Protein AF-G9YQ37-F1 (afdb_monomer)

Structure (mmCIF, N/CA/C/O backbone):
data_AF-G9YQ37-F1
#
_entry.id   AF-G9YQ37-F1
#
loop_
_atom_site.group_PDB
_atom_site.id
_atom_site.type_symbol
_atom_site.label_atom_id
_atom_site.label_alt_id
_atom_site.label_comp_id
_atom_site.label_asym_id
_atom_site.label_entity_id
_atom_site.label_seq_id
_atom_site.pdbx_PDB_ins_code
_atom_site.Cartn_x
_atom_site.Cartn_y
_atom_site.Cartn_z
_atom_site.occupancy
_atom_site.B_iso_or_equiv
_atom_site.auth_seq_id
_atom_site.auth_comp_id
_atom_site.auth_asym_id
_atom_site.auth_atom_id
_atom_site.pdbx_PDB_model_num
ATOM 1 N N . MET A 1 1 ? 55.896 -17.334 -38.482 1.00 50.28 1 MET A N 1
ATOM 2 C CA . MET A 1 1 ? 54.857 -16.998 -37.481 1.00 50.28 1 MET A CA 1
ATOM 3 C C . MET A 1 1 ? 54.194 -15.689 -37.878 1.00 50.28 1 MET A C 1
ATOM 5 O O . MET A 1 1 ? 54.909 -14.699 -37.881 1.00 50.28 1 MET A O 1
ATOM 9 N N . ARG A 1 2 ? 52.896 -15.682 -38.225 1.00 54.00 2 ARG A N 1
ATOM 10 C CA . ARG A 1 2 ? 51.940 -14.572 -37.989 1.00 54.00 2 ARG A CA 1
ATOM 11 C C . ARG A 1 2 ? 50.582 -14.944 -38.600 1.00 54.00 2 ARG A C 1
ATOM 13 O O . ARG A 1 2 ? 50.336 -14.685 -39.770 1.00 54.00 2 ARG A O 1
ATOM 20 N N . TRP A 1 3 ? 49.724 -15.566 -37.798 1.00 41.34 3 TRP A N 1
ATOM 21 C CA . TRP A 1 3 ? 48.293 -15.675 -38.078 1.00 41.34 3 TRP A CA 1
ATOM 22 C C . TRP A 1 3 ? 47.592 -14.835 -37.025 1.00 41.34 3 TRP A C 1
ATOM 24 O O . TRP A 1 3 ? 47.332 -15.317 -35.932 1.00 41.34 3 TRP A O 1
ATOM 34 N N . GLU A 1 4 ? 47.333 -13.566 -37.309 1.00 59.78 4 GLU A N 1
ATOM 35 C CA . GLU A 1 4 ? 46.527 -12.760 -36.400 1.00 59.78 4 GLU A CA 1
ATOM 36 C C . GLU A 1 4 ? 45.702 -11.755 -37.185 1.00 59.78 4 GLU A C 1
ATOM 38 O O . GLU A 1 4 ? 46.167 -11.163 -38.156 1.00 59.78 4 GLU A O 1
ATOM 43 N N . THR A 1 5 ? 44.471 -11.564 -36.715 1.00 59.00 5 THR A N 1
ATOM 44 C CA . THR A 1 5 ? 43.436 -10.649 -37.222 1.00 59.00 5 THR A CA 1
ATOM 45 C C . THR A 1 5 ? 42.566 -11.156 -38.379 1.00 59.00 5 THR A C 1
ATOM 47 O O . THR A 1 5 ? 42.435 -10.531 -39.423 1.00 59.00 5 THR A O 1
ATOM 50 N N . LYS A 1 6 ? 41.828 -12.250 -38.160 1.00 57.50 6 LYS A N 1
ATOM 51 C CA . LYS A 1 6 ? 40.611 -12.487 -38.957 1.00 57.50 6 LYS A CA 1
ATOM 52 C C . LYS A 1 6 ? 39.458 -13.065 -38.143 1.00 57.50 6 LYS A C 1
ATOM 54 O O . LYS A 1 6 ? 38.902 -14.084 -38.511 1.00 57.50 6 LYS A O 1
ATOM 59 N N . ASN A 1 7 ? 39.115 -12.422 -37.021 1.00 57.22 7 ASN A N 1
ATOM 60 C CA . ASN A 1 7 ? 37.801 -12.626 -36.388 1.00 57.22 7 ASN A CA 1
ATOM 61 C C . ASN A 1 7 ? 37.370 -11.520 -35.398 1.00 57.22 7 ASN A C 1
ATOM 63 O O . ASN A 1 7 ? 36.660 -11.792 -34.437 1.00 57.22 7 ASN A O 1
ATOM 67 N N . LYS A 1 8 ? 37.824 -10.268 -35.564 1.00 56.69 8 LYS A N 1
ATOM 68 C CA . LYS A 1 8 ? 37.480 -9.196 -34.607 1.00 56.69 8 LYS A CA 1
ATOM 69 C C . LYS A 1 8 ? 36.062 -8.636 -34.809 1.00 56.69 8 LYS A C 1
ATOM 71 O O . LYS A 1 8 ? 35.403 -8.331 -33.828 1.00 56.69 8 LYS A O 1
ATOM 76 N N . GLY A 1 9 ? 35.559 -8.567 -36.046 1.00 58.03 9 GLY A N 1
ATOM 77 C CA . GLY A 1 9 ? 34.239 -7.982 -36.341 1.00 58.03 9 GLY A CA 1
ATOM 78 C C . GLY A 1 9 ? 33.046 -8.808 -35.841 1.00 58.03 9 GLY A C 1
ATOM 79 O O . GLY A 1 9 ? 32.129 -8.255 -35.252 1.00 58.03 9 GLY A O 1
ATOM 80 N N . GLY A 1 10 ? 33.068 -10.136 -36.004 1.00 64.50 10 GLY A N 1
ATOM 81 C CA . GLY A 1 10 ? 31.968 -11.004 -35.554 1.00 64.50 10 GLY A CA 1
ATOM 82 C C . GLY A 1 10 ? 31.842 -11.102 -34.029 1.00 64.50 10 GLY A C 1
ATOM 83 O O . GLY A 1 10 ? 30.736 -11.210 -33.508 1.00 64.50 10 GLY A O 1
ATOM 84 N N . ALA A 1 11 ? 32.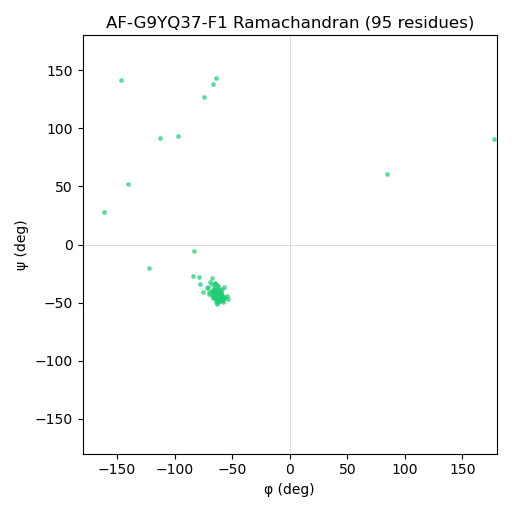966 -11.013 -33.311 1.00 67.00 11 ALA A N 1
ATOM 85 C CA . ALA A 1 11 ? 32.984 -11.008 -31.850 1.00 67.00 11 ALA A CA 1
ATOM 86 C C . ALA A 1 11 ? 32.407 -9.706 -31.269 1.00 67.00 11 ALA A C 1
ATOM 88 O O . ALA A 1 11 ? 31.630 -9.764 -30.323 1.00 67.00 11 ALA A O 1
ATOM 89 N N . VAL A 1 12 ? 32.721 -8.552 -31.871 1.00 67.50 12 VAL A N 1
ATOM 90 C CA . VAL A 1 12 ? 32.184 -7.246 -31.444 1.00 67.50 12 VAL A CA 1
ATOM 91 C C . VAL A 1 12 ? 30.667 -7.181 -31.652 1.00 67.50 12 VAL A C 1
ATOM 93 O O . VAL A 1 12 ? 29.947 -6.846 -30.720 1.00 67.50 12 VAL A O 1
ATOM 96 N N . MET A 1 13 ? 30.159 -7.621 -32.809 1.00 66.62 13 MET A N 1
ATOM 97 C CA . MET A 1 13 ? 28.711 -7.647 -33.081 1.00 66.62 13 MET A CA 1
ATOM 98 C C . MET A 1 13 ? 27.941 -8.587 -32.134 1.00 66.62 13 MET A C 1
ATOM 100 O O . MET A 1 13 ? 26.800 -8.311 -31.761 1.00 66.62 13 MET A O 1
ATOM 104 N N . ALA A 1 14 ? 28.549 -9.711 -31.736 1.00 75.44 14 ALA A N 1
ATOM 105 C CA . ALA A 1 14 ? 27.953 -10.635 -30.771 1.00 75.44 14 ALA A CA 1
ATOM 106 C C . ALA A 1 14 ? 27.930 -10.053 -29.346 1.00 75.44 14 ALA A C 1
ATOM 108 O O . ALA A 1 14 ? 26.964 -10.273 -28.612 1.00 75.44 14 ALA A O 1
ATOM 109 N N . GLU A 1 15 ? 28.966 -9.304 -28.965 1.00 71.19 15 GLU A N 1
ATOM 110 C CA . GLU A 1 15 ? 29.048 -8.599 -27.684 1.00 71.19 15 GLU A CA 1
ATOM 111 C C . GLU A 1 15 ? 27.996 -7.480 -27.604 1.00 71.19 15 GLU A C 1
ATOM 113 O O . GLU A 1 15 ? 27.230 -7.414 -26.643 1.00 71.19 15 GLU A O 1
ATOM 118 N N . GLU A 1 16 ? 27.865 -6.669 -28.658 1.00 80.00 16 GLU A N 1
ATOM 119 C CA . GLU A 1 16 ? 26.866 -5.596 -28.753 1.00 80.00 16 GLU A CA 1
ATOM 120 C C . GLU A 1 16 ? 25.432 -6.131 -28.679 1.00 80.00 16 GLU A C 1
ATOM 122 O O . GLU A 1 16 ? 24.604 -5.607 -27.928 1.00 80.00 16 GLU A O 1
ATOM 127 N N . ALA A 1 17 ? 25.141 -7.227 -29.389 1.00 80.00 17 ALA A N 1
ATOM 128 C CA . ALA A 1 17 ? 23.840 -7.880 -29.312 1.00 80.00 17 ALA A CA 1
ATOM 129 C C . ALA A 1 17 ? 23.533 -8.348 -27.880 1.00 80.00 17 ALA A C 1
ATOM 131 O O . ALA A 1 17 ? 22.434 -8.111 -27.377 1.00 80.00 17 ALA A O 1
ATOM 132 N N . ARG A 1 18 ? 24.499 -8.968 -27.185 1.00 81.94 18 ARG A N 1
ATOM 133 C CA . ARG A 1 18 ? 24.326 -9.409 -25.788 1.00 81.94 18 ARG A CA 1
ATOM 134 C C . ARG A 1 18 ? 24.030 -8.237 -24.858 1.00 81.94 18 ARG A C 1
ATOM 136 O O . ARG A 1 18 ? 23.071 -8.323 -24.090 1.00 81.94 18 ARG A O 1
ATOM 143 N N . VAL A 1 19 ? 24.799 -7.152 -24.951 1.00 83.88 19 VAL A N 1
ATOM 144 C CA . VAL A 1 19 ? 24.599 -5.935 -24.145 1.00 83.88 19 VAL A CA 1
ATOM 145 C C . VAL A 1 19 ? 23.214 -5.334 -24.399 1.00 83.88 19 VAL A C 1
ATOM 147 O O . VAL A 1 19 ? 22.497 -5.016 -23.449 1.00 83.88 19 VAL A O 1
ATOM 150 N N . PHE A 1 20 ? 22.784 -5.269 -25.661 1.00 82.12 20 PHE A N 1
A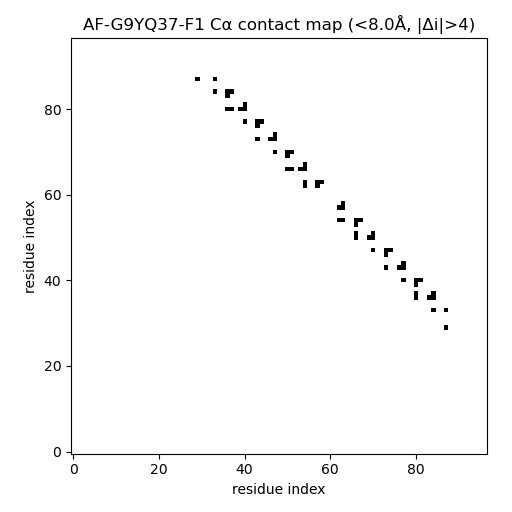TOM 151 C CA . PHE A 1 20 ? 21.447 -4.803 -26.027 1.00 82.12 20 PHE A CA 1
ATOM 152 C C 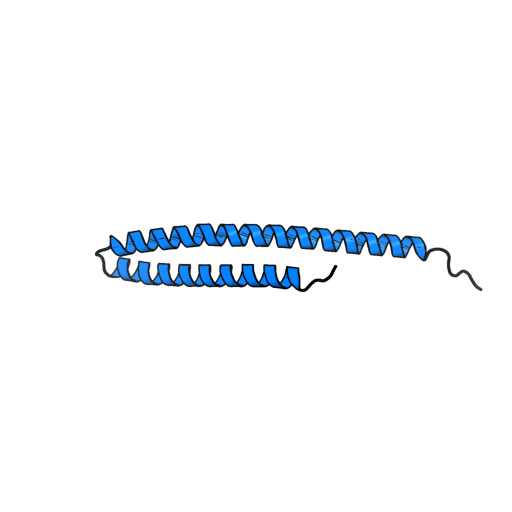. PHE A 1 20 ? 20.333 -5.668 -25.415 1.00 82.12 20 PHE A C 1
ATOM 154 O O . PHE A 1 20 ? 19.387 -5.145 -24.820 1.00 8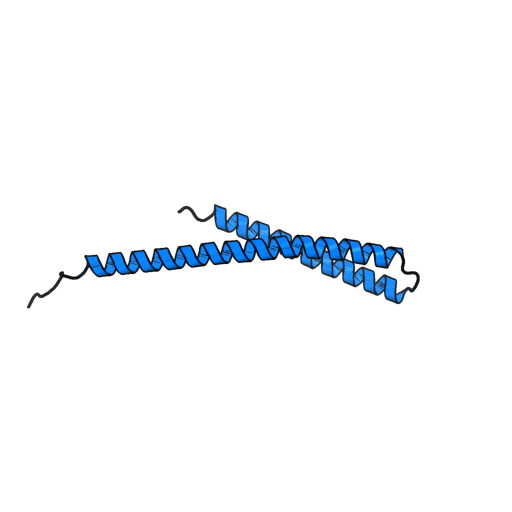2.12 20 PHE A O 1
ATOM 161 N N . PHE A 1 21 ? 20.442 -6.998 -25.507 1.00 81.25 21 PHE A N 1
ATOM 162 C CA . PHE A 1 21 ? 19.456 -7.906 -24.911 1.00 81.25 21 PHE A CA 1
ATOM 163 C C . PHE A 1 21 ? 19.421 -7.813 -23.379 1.00 81.25 21 PHE A C 1
ATOM 16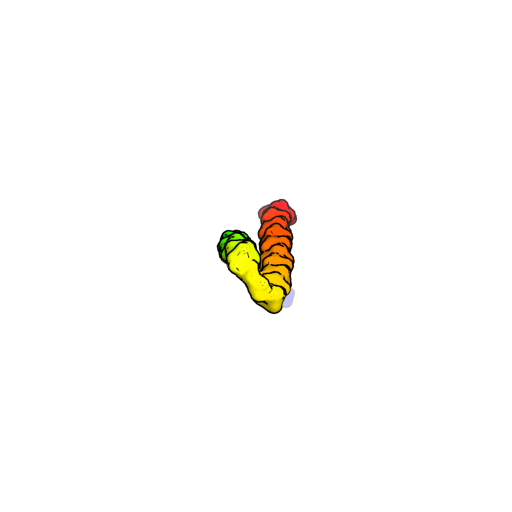5 O O . PHE A 1 21 ? 18.337 -7.863 -22.794 1.00 81.25 21 PHE A O 1
ATOM 172 N N . LEU A 1 22 ? 20.576 -7.654 -22.727 1.00 81.94 22 LEU A N 1
ATOM 173 C CA . LEU A 1 22 ? 20.681 -7.450 -21.279 1.00 81.94 22 LEU A CA 1
ATOM 174 C C . LEU A 1 22 ? 19.978 -6.157 -20.847 1.00 81.94 22 LEU A C 1
ATOM 176 O O . LEU A 1 22 ? 19.141 -6.195 -19.945 1.00 81.94 22 LEU A O 1
ATOM 180 N N . ARG A 1 23 ? 20.240 -5.045 -21.543 1.00 85.62 23 ARG A N 1
ATOM 181 C CA . ARG A 1 23 ? 19.571 -3.758 -21.310 1.00 85.62 23 ARG A CA 1
ATOM 182 C C . ARG A 1 23 ? 18.056 -3.872 -21.466 1.00 85.62 23 ARG A C 1
ATOM 184 O O . ARG A 1 23 ? 17.321 -3.511 -20.556 1.00 85.62 23 ARG A O 1
ATOM 191 N N . LYS A 1 24 ? 17.582 -4.473 -22.560 1.00 82.0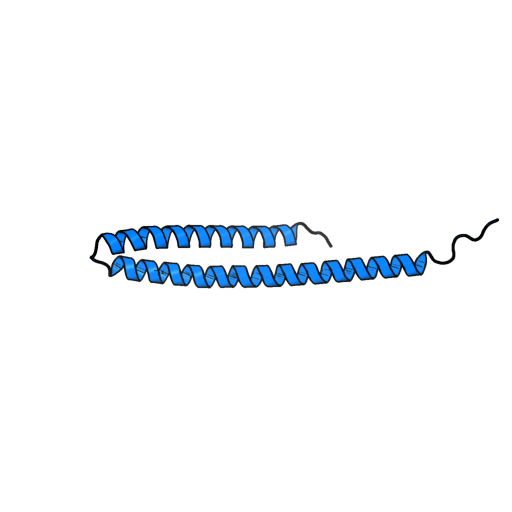6 24 LYS A N 1
ATOM 192 C CA . LYS A 1 24 ? 16.142 -4.643 -22.812 1.00 82.06 24 LYS A CA 1
ATOM 193 C C . LYS A 1 24 ? 15.449 -5.505 -21.751 1.00 82.06 24 LYS A C 1
ATOM 195 O O . LYS A 1 24 ? 14.297 -5.257 -21.401 1.00 82.06 24 LYS A O 1
ATOM 200 N N . ARG A 1 25 ? 16.128 -6.537 -21.234 1.00 83.00 25 ARG A N 1
ATOM 201 C CA . ARG A 1 25 ? 15.612 -7.354 -20.121 1.00 83.00 25 ARG A CA 1
ATOM 202 C C . ARG A 1 25 ? 15.532 -6.559 -18.823 1.00 83.00 25 ARG A C 1
ATOM 204 O O . ARG A 1 25 ? 14.561 -6.730 -18.094 1.00 83.00 25 ARG A O 1
ATOM 211 N N . ARG A 1 26 ? 16.525 -5.712 -18.554 1.00 83.44 26 ARG A N 1
ATOM 212 C CA . ARG A 1 26 ? 16.546 -4.831 -17.386 1.00 83.44 26 ARG A CA 1
ATOM 213 C C . ARG A 1 26 ? 15.412 -3.806 -17.436 1.00 83.44 26 ARG A C 1
ATOM 215 O O . ARG A 1 26 ? 14.636 -3.761 -16.494 1.00 83.44 26 ARG A O 1
ATOM 222 N N . GLU A 1 27 ? 15.242 -3.105 -18.556 1.00 83.44 27 GLU A N 1
ATOM 223 C CA . GLU A 1 27 ? 14.133 -2.155 -18.763 1.00 83.44 27 GLU A CA 1
ATOM 224 C C . GLU A 1 27 ? 12.767 -2.826 -18.525 1.00 83.44 27 GLU A C 1
ATOM 226 O O . GLU A 1 27 ? 11.909 -2.305 -17.818 1.00 83.44 27 GLU A O 1
ATOM 231 N N . ARG A 1 28 ? 12.573 -4.046 -19.049 1.00 83.06 28 ARG A N 1
ATOM 232 C CA . ARG A 1 28 ? 11.348 -4.828 -18.806 1.00 83.06 28 ARG A CA 1
ATOM 233 C C . ARG A 1 28 ? 11.143 -5.180 -17.333 1.00 83.06 28 ARG A C 1
ATOM 235 O O . ARG A 1 28 ? 10.001 -5.182 -16.882 1.00 83.06 28 ARG A O 1
ATOM 242 N N . ALA A 1 29 ? 12.211 -5.515 -16.613 1.00 83.12 29 ALA A N 1
ATOM 243 C CA . ALA A 1 29 ? 12.137 -5.825 -15.190 1.00 83.12 29 ALA A CA 1
ATOM 244 C C . ALA A 1 29 ? 11.775 -4.576 -14.367 1.00 83.12 29 ALA A C 1
ATOM 246 O O . ALA A 1 29 ? 10.871 -4.644 -13.534 1.00 83.12 29 ALA A O 1
ATOM 247 N N . GLU A 1 30 ? 12.398 -3.435 -14.666 1.00 85.31 30 GLU A N 1
ATOM 248 C CA . GLU A 1 30 ? 12.103 -2.136 -14.046 1.00 85.31 30 GLU A CA 1
ATOM 249 C C . GLU A 1 30 ? 10.638 -1.722 -14.293 1.00 85.31 30 GLU A C 1
ATOM 251 O O . GLU A 1 30 ? 9.928 -1.358 -13.354 1.00 85.31 30 GLU A O 1
ATOM 256 N N . ASP A 1 31 ? 10.125 -1.899 -15.517 1.00 88.69 31 ASP A N 1
ATOM 257 C CA . ASP A 1 31 ? 8.709 -1.675 -15.846 1.00 88.69 31 ASP A CA 1
ATOM 258 C C . ASP A 1 31 ? 7.764 -2.560 -15.015 1.00 88.69 31 ASP A C 1
ATOM 260 O O . ASP A 1 31 ? 6.717 -2.101 -14.540 1.00 88.69 31 ASP A O 1
ATOM 264 N N . THR A 1 32 ? 8.098 -3.845 -14.852 1.00 91.81 32 THR A N 1
ATOM 265 C CA . THR A 1 32 ? 7.282 -4.765 -14.047 1.00 91.81 32 THR A CA 1
ATOM 266 C C . THR A 1 32 ? 7.314 -4.416 -12.564 1.00 91.81 32 THR A C 1
ATOM 268 O O . THR A 1 32 ? 6.261 -4.421 -11.925 1.00 91.81 32 THR A O 1
ATOM 271 N N . GLU A 1 33 ? 8.482 -4.051 -12.031 1.00 92.56 33 GLU A N 1
ATOM 272 C CA . GLU A 1 33 ? 8.638 -3.615 -10.642 1.00 92.56 33 GLU A CA 1
ATOM 273 C C . GLU A 1 33 ? 7.814 -2.349 -10.389 1.00 92.56 33 GLU A C 1
ATOM 275 O O . GLU A 1 33 ? 7.013 -2.299 -9.453 1.00 92.56 33 GLU A O 1
ATOM 280 N N . ARG A 1 34 ? 7.914 -1.358 -11.282 1.00 93.19 34 ARG A N 1
ATOM 281 C CA . ARG A 1 34 ? 7.160 -0.104 -11.184 1.00 93.19 34 ARG A CA 1
ATOM 282 C C . ARG A 1 34 ? 5.653 -0.341 -11.134 1.00 93.19 34 ARG A C 1
ATOM 284 O O . ARG A 1 34 ? 4.962 0.256 -10.308 1.00 93.19 34 ARG A O 1
ATOM 291 N N . ARG A 1 35 ? 5.127 -1.220 -11.992 1.00 95.50 35 ARG A N 1
ATOM 292 C CA . ARG A 1 35 ? 3.695 -1.572 -11.995 1.00 95.50 35 ARG A CA 1
ATOM 293 C C . ARG A 1 35 ? 3.270 -2.221 -10.681 1.00 95.50 35 ARG A C 1
ATOM 295 O O . ARG A 1 35 ? 2.267 -1.797 -10.111 1.00 95.50 35 ARG A O 1
ATOM 302 N N . ALA A 1 36 ? 4.045 -3.184 -10.185 1.00 96.62 36 ALA A N 1
ATOM 303 C CA . ALA A 1 36 ? 3.756 -3.862 -8.923 1.00 96.62 36 ALA A CA 1
ATOM 304 C C . ALA A 1 36 ? 3.760 -2.889 -7.730 1.00 96.62 36 ALA A C 1
ATOM 306 O O . ALA A 1 36 ? 2.901 -2.973 -6.852 1.00 96.62 36 ALA A O 1
ATOM 307 N N . LEU A 1 37 ? 4.677 -1.918 -7.712 1.00 97.06 37 LEU A N 1
ATOM 308 C CA . LEU A 1 37 ? 4.729 -0.893 -6.666 1.00 97.06 37 LEU A CA 1
ATOM 309 C C . LEU A 1 37 ? 3.511 0.038 -6.697 1.00 97.06 37 LEU A C 1
ATOM 311 O O . LEU A 1 37 ? 2.940 0.334 -5.646 1.00 97.06 37 LEU A O 1
ATOM 315 N N . LEU A 1 38 ? 3.088 0.482 -7.886 1.00 97.12 38 LEU A N 1
ATOM 316 C CA . LEU A 1 38 ? 1.892 1.317 -8.047 1.00 97.12 38 LEU A CA 1
ATOM 317 C C . LEU A 1 38 ? 0.615 0.576 -7.641 1.00 97.12 38 LEU A C 1
ATOM 319 O O . LEU A 1 38 ? -0.241 1.146 -6.961 1.00 97.12 38 LEU A O 1
ATOM 323 N N . GLU A 1 39 ? 0.500 -0.699 -8.008 1.00 98.25 39 GLU A N 1
ATOM 324 C CA . GLU A 1 39 ? -0.591 -1.553 -7.545 1.00 98.25 39 GLU A CA 1
ATOM 325 C C . GLU A 1 39 ? -0.567 -1.680 -6.014 1.00 98.25 39 GLU A C 1
ATOM 327 O O . GLU A 1 39 ? -1.577 -1.443 -5.347 1.00 98.25 39 GLU A O 1
ATOM 332 N N . GLY A 1 40 ? 0.610 -1.947 -5.443 1.00 98.31 40 GLY A N 1
ATOM 333 C CA . GLY A 1 40 ? 0.820 -2.017 -4.000 1.00 98.31 40 GLY A CA 1
ATOM 334 C C . GLY A 1 40 ? 0.423 -0.733 -3.265 1.00 98.31 40 GLY A C 1
ATOM 335 O O . GLY A 1 40 ? -0.138 -0.812 -2.170 1.00 98.31 40 GLY A O 1
ATOM 336 N N . LEU A 1 41 ? 0.648 0.447 -3.854 1.00 98.44 41 LEU A N 1
ATOM 337 C CA . LEU A 1 41 ? 0.184 1.727 -3.306 1.00 98.44 41 LEU A CA 1
ATOM 338 C C . LEU A 1 41 ? -1.344 1.800 -3.262 1.00 98.44 41 LEU A C 1
ATOM 340 O O . LEU A 1 41 ? -1.907 2.166 -2.228 1.00 98.44 41 LEU A O 1
ATOM 344 N N . GLY A 1 42 ? -2.017 1.425 -4.353 1.00 98.38 42 GLY A N 1
ATOM 345 C CA . GLY A 1 42 ? -3.480 1.400 -4.425 1.00 98.38 42 GLY A CA 1
ATOM 346 C C . GLY A 1 42 ? -4.103 0.431 -3.416 1.00 98.38 42 GLY A C 1
ATOM 347 O O . GLY A 1 42 ? -5.045 0.791 -2.701 1.00 98.38 42 GLY A O 1
ATOM 348 N N . GLN A 1 43 ? -3.531 -0.769 -3.298 1.00 98.69 43 GLN A N 1
ATOM 349 C CA . GLN A 1 43 ? -3.946 -1.770 -2.315 1.00 98.69 43 GLN A CA 1
ATOM 350 C C . GLN A 1 43 ? -3.735 -1.265 -0.884 1.00 98.69 43 GLN A C 1
ATOM 352 O O . GLN A 1 43 ? -4.665 -1.282 -0.081 1.00 98.69 43 GLN A O 1
ATOM 357 N N . THR A 1 44 ? -2.543 -0.748 -0.572 1.00 98.75 44 THR A N 1
ATOM 358 C CA . THR A 1 44 ? -2.223 -0.243 0.774 1.00 98.75 44 THR A CA 1
ATOM 359 C C . THR A 1 44 ? -3.132 0.921 1.156 1.00 98.75 44 THR A C 1
ATOM 361 O O . THR A 1 44 ? -3.641 0.949 2.270 1.00 98.75 44 THR A O 1
ATOM 364 N N . ARG A 1 45 ? -3.427 1.841 0.228 1.00 98.62 45 ARG A N 1
ATOM 365 C CA . ARG A 1 45 ? -4.380 2.936 0.471 1.00 98.62 45 ARG A CA 1
ATOM 366 C C . ARG A 1 45 ? -5.776 2.416 0.822 1.00 98.62 45 ARG A C 1
ATOM 368 O O . ARG A 1 45 ? -6.427 2.961 1.709 1.00 98.62 45 ARG A O 1
ATOM 375 N N . SER A 1 46 ? -6.226 1.368 0.136 1.00 98.69 46 SER A N 1
ATOM 376 C CA . SER A 1 46 ? -7.530 0.750 0.397 1.00 98.69 46 SER A CA 1
ATOM 377 C C . SER A 1 46 ? -7.566 0.062 1.764 1.00 98.69 46 SER A C 1
ATOM 379 O O . SER A 1 46 ? -8.547 0.212 2.485 1.00 98.69 46 SER A O 1
ATOM 381 N N . LEU A 1 47 ? -6.485 -0.622 2.151 1.00 98.81 47 LEU A N 1
ATOM 382 C CA . LEU A 1 47 ? -6.343 -1.229 3.479 1.00 98.81 47 LEU A CA 1
ATOM 383 C C . LEU A 1 47 ? -6.324 -0.176 4.591 1.00 98.81 47 LEU A C 1
ATOM 385 O O . LEU A 1 47 ? -6.990 -0.355 5.602 1.00 98.81 47 LEU A O 1
ATOM 389 N N . ILE A 1 48 ? -5.640 0.954 4.386 1.00 98.75 48 ILE A N 1
ATOM 390 C CA . ILE A 1 48 ? -5.643 2.072 5.344 1.00 98.75 48 ILE A CA 1
ATOM 391 C C . ILE A 1 48 ? -7.073 2.568 5.576 1.00 98.75 48 ILE A C 1
ATOM 393 O O . ILE A 1 48 ? -7.493 2.727 6.719 1.00 98.75 48 ILE A O 1
ATOM 397 N N . ALA A 1 49 ? -7.838 2.786 4.502 1.00 98.62 49 ALA A N 1
ATOM 398 C CA . ALA A 1 49 ? -9.228 3.221 4.617 1.00 98.62 49 ALA A CA 1
ATOM 399 C C . ALA A 1 49 ? -10.095 2.199 5.375 1.00 98.62 49 ALA A C 1
ATOM 401 O O . ALA A 1 49 ? -10.913 2.592 6.204 1.00 98.62 49 ALA A O 1
ATOM 402 N N . GLN A 1 50 ? -9.890 0.902 5.127 1.00 98.56 50 GLN A N 1
ATOM 403 C CA . GLN A 1 50 ? -10.588 -0.175 5.835 1.00 98.56 50 GLN A CA 1
ATOM 404 C C . GLN A 1 50 ? -10.232 -0.209 7.327 1.00 98.56 50 GLN A C 1
ATOM 406 O O . GLN A 1 50 ? -11.139 -0.257 8.156 1.00 98.56 50 GLN A O 1
ATOM 411 N N . ALA A 1 51 ? -8.947 -0.108 7.673 1.00 98.62 51 ALA A N 1
ATOM 412 C CA . ALA A 1 51 ? -8.486 -0.084 9.060 1.00 98.62 51 ALA A CA 1
ATOM 413 C C . ALA A 1 51 ? -9.044 1.131 9.819 1.00 98.62 51 ALA A C 1
ATOM 415 O O . ALA A 1 51 ? -9.520 0.989 10.942 1.00 98.62 51 ALA A O 1
ATOM 416 N N . TYR A 1 52 ? -9.099 2.310 9.187 1.00 98.69 52 TYR A N 1
ATOM 417 C CA . TYR A 1 52 ? -9.770 3.477 9.772 1.00 98.69 52 TYR A CA 1
ATOM 418 C C . TYR A 1 52 ? -11.274 3.259 9.977 1.00 98.69 52 TYR A C 1
ATOM 420 O O . TYR A 1 52 ? -11.818 3.680 10.997 1.00 98.69 52 TYR A O 1
ATOM 428 N N . ALA A 1 53 ? -11.963 2.607 9.035 1.00 98.50 53 ALA A N 1
ATOM 429 C CA . ALA A 1 53 ? -13.377 2.271 9.201 1.00 98.50 53 ALA A CA 1
ATOM 430 C C . ALA A 1 53 ? -13.591 1.327 10.399 1.00 98.50 53 ALA A C 1
ATOM 432 O O . ALA A 1 53 ? -14.485 1.567 11.211 1.00 98.50 53 ALA A O 1
ATOM 433 N N . GLY A 1 54 ? -12.740 0.304 10.534 1.00 98.12 54 GLY A N 1
ATOM 434 C CA . GLY A 1 54 ? -12.739 -0.624 11.666 1.00 98.12 54 GLY A CA 1
ATOM 435 C C . GLY A 1 54 ? -12.465 0.074 12.998 1.00 98.12 54 GLY A C 1
ATOM 436 O O . GLY A 1 54 ? -13.256 -0.060 13.929 1.00 98.12 54 GLY A O 1
ATOM 437 N N . PHE A 1 55 ? -11.421 0.905 13.057 1.00 98.50 55 PHE A N 1
ATOM 438 C CA . PHE A 1 55 ? -11.078 1.723 14.224 1.00 98.50 55 PHE A CA 1
ATOM 439 C C . PHE A 1 55 ? -12.256 2.586 14.691 1.00 98.50 55 PHE A C 1
ATOM 441 O O . PHE A 1 55 ? -12.589 2.604 15.872 1.00 98.50 55 PHE A O 1
ATOM 448 N N . ASN A 1 56 ? -12.930 3.265 13.758 1.00 98.06 56 ASN A N 1
ATOM 449 C CA . ASN A 1 56 ? -14.061 4.139 14.075 1.00 98.06 56 ASN A CA 1
ATOM 450 C C . ASN A 1 56 ? -15.294 3.368 14.582 1.00 98.06 56 ASN A C 1
ATOM 452 O O . ASN A 1 56 ? -16.100 3.916 15.341 1.00 98.06 56 ASN A O 1
ATOM 456 N N . ALA A 1 57 ? -15.462 2.115 14.153 1.00 98.00 57 ALA A N 1
ATOM 457 C CA . ALA A 1 57 ? -16.556 1.248 14.583 1.00 98.00 57 ALA A CA 1
ATOM 458 C C . ALA A 1 57 ? -16.262 0.525 15.910 1.00 98.00 57 ALA A C 1
ATOM 460 O O . ALA A 1 57 ? -17.197 0.206 16.650 1.00 98.00 57 ALA A O 1
ATOM 461 N N . ALA A 1 58 ? -14.988 0.281 16.225 1.00 97.69 58 ALA A N 1
ATOM 462 C CA . ALA A 1 58 ? -14.570 -0.443 17.415 1.00 97.69 58 ALA A CA 1
ATOM 463 C C . ALA A 1 58 ? -14.941 0.296 18.714 1.00 97.69 58 ALA A C 1
ATOM 465 O O . ALA A 1 58 ? -14.912 1.526 18.810 1.00 97.69 58 ALA A O 1
ATOM 466 N N . LYS A 1 59 ? -15.311 -0.487 19.730 1.00 97.00 59 LYS A N 1
ATOM 467 C CA . LYS A 1 59 ? -15.533 -0.033 21.118 1.00 97.00 59 LYS A CA 1
ATOM 468 C C . LYS A 1 59 ? -14.646 -0.764 22.118 1.00 97.00 59 LYS A C 1
ATOM 470 O O . LYS A 1 59 ? -14.456 -0.279 23.227 1.00 97.00 59 LYS A O 1
ATOM 475 N N . ASP A 1 60 ? -14.140 -1.920 21.714 1.00 98.31 60 ASP A N 1
ATOM 476 C CA . ASP A 1 60 ? -13.237 -2.739 22.500 1.00 98.31 60 ASP A CA 1
ATOM 477 C C . ASP A 1 60 ? -11.831 -2.102 22.519 1.00 98.31 60 ASP A C 1
ATOM 479 O O . ASP A 1 60 ? -11.309 -1.789 21.443 1.00 98.31 60 ASP A O 1
ATOM 483 N N . PRO A 1 61 ? -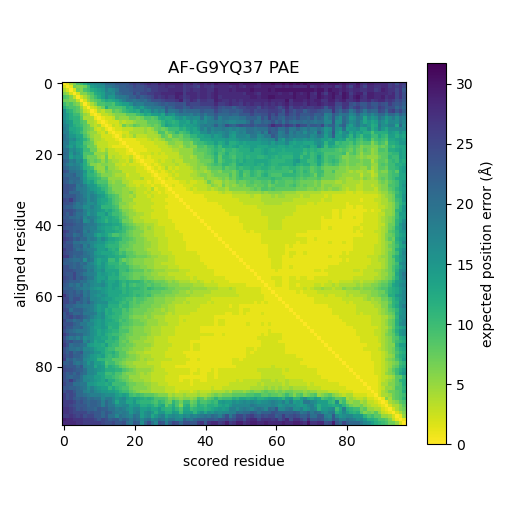11.232 -1.868 23.702 1.00 97.81 61 PRO A N 1
ATOM 484 C CA . PRO A 1 61 ? -9.914 -1.247 23.818 1.00 97.81 61 PRO A CA 1
ATOM 485 C C . PRO A 1 61 ? -8.788 -2.010 23.111 1.00 97.81 61 PRO A C 1
ATOM 487 O O . PRO A 1 61 ? -7.940 -1.371 22.487 1.00 97.81 61 PRO A O 1
ATOM 490 N N . ASP A 1 62 ? -8.801 -3.342 23.149 1.00 98.12 62 ASP A N 1
ATOM 491 C CA . ASP A 1 62 ? -7.757 -4.172 22.539 1.00 98.12 62 ASP A CA 1
ATOM 492 C C . ASP A 1 62 ? -7.881 -4.135 21.008 1.00 98.12 62 ASP A C 1
ATOM 494 O O . ASP A 1 62 ? -6.881 -4.052 20.289 1.00 98.12 62 ASP A O 1
ATOM 498 N N . LEU A 1 63 ? -9.112 -4.111 20.478 1.00 97.44 63 LEU A N 1
ATOM 499 C CA . LEU A 1 63 ? -9.342 -3.906 19.042 1.00 97.44 63 LEU A CA 1
ATOM 500 C C . LEU A 1 63 ? -8.918 -2.508 18.583 1.00 97.44 63 LEU A C 1
ATOM 502 O O . LEU A 1 63 ? -8.336 -2.366 17.508 1.00 97.44 63 LEU A O 1
ATOM 506 N N . ILE A 1 64 ? -9.187 -1.474 19.384 1.00 98.31 64 ILE A N 1
ATOM 507 C CA . ILE A 1 64 ? -8.730 -0.106 19.103 1.00 98.31 64 ILE A CA 1
ATOM 508 C C . ILE A 1 64 ? -7.199 -0.073 19.036 1.00 98.31 64 ILE A C 1
ATOM 510 O O . ILE A 1 64 ? -6.647 0.476 18.081 1.00 98.31 64 ILE A O 1
ATOM 514 N N . GLU A 1 65 ? -6.512 -0.689 20.001 1.00 98.56 65 GLU A N 1
ATOM 515 C CA . GLU A 1 65 ? -5.050 -0.766 20.019 1.00 98.56 65 GLU A CA 1
ATOM 516 C C . GLU A 1 65 ? -4.506 -1.542 18.805 1.00 98.56 65 GLU A C 1
ATOM 518 O O . GLU A 1 65 ? -3.586 -1.075 18.125 1.00 98.56 65 GLU A O 1
ATOM 523 N N . SER A 1 66 ? -5.130 -2.672 18.457 1.00 98.56 66 SER A N 1
ATOM 524 C CA . SER A 1 66 ? -4.786 -3.451 17.264 1.00 98.56 66 SER A CA 1
ATOM 525 C C . SER A 1 66 ? -4.867 -2.613 15.983 1.00 98.56 66 SER A C 1
ATOM 527 O O . SER A 1 66 ? -3.915 -2.598 15.195 1.00 98.56 66 SER A O 1
ATOM 529 N N . TYR A 1 67 ? -5.941 -1.838 15.805 1.00 98.69 67 TYR A N 1
ATOM 530 C CA . TYR A 1 67 ? -6.087 -0.953 14.650 1.00 98.69 67 TYR A CA 1
ATOM 531 C C . TYR A 1 67 ? -5.050 0.177 14.624 1.00 98.69 67 TYR A C 1
ATOM 533 O O . TYR A 1 67 ? -4.601 0.549 13.541 1.00 98.69 67 TYR A O 1
ATOM 541 N N . VAL A 1 68 ? -4.619 0.712 15.773 1.00 98.62 68 VAL A N 1
ATOM 542 C CA . VAL A 1 68 ? -3.525 1.703 15.814 1.00 98.62 68 VAL A CA 1
ATOM 543 C C . VAL A 1 68 ? -2.236 1.099 15.258 1.00 98.62 68 VAL A C 1
ATOM 545 O O . VAL A 1 68 ? -1.582 1.714 14.409 1.00 98.62 68 VAL A O 1
ATOM 548 N N . PHE A 1 69 ? -1.876 -0.113 15.688 1.00 98.62 69 PHE A N 1
ATOM 549 C CA . PHE A 1 69 ? -0.698 -0.805 15.163 1.00 98.62 69 PHE A CA 1
ATOM 550 C C . PHE A 1 69 ? -0.831 -1.125 13.671 1.00 98.62 69 PHE A C 1
ATOM 552 O O . PHE A 1 69 ? 0.120 -0.909 12.914 1.00 98.62 69 PHE A O 1
ATOM 559 N N . GLU A 1 70 ? -2.004 -1.578 13.230 1.00 98.62 70 GLU A N 1
ATOM 560 C CA . GLU A 1 70 ? -2.265 -1.879 11.823 1.00 98.62 70 GLU A CA 1
ATOM 561 C C . GLU A 1 70 ? -2.151 -0.628 10.940 1.00 98.62 70 GLU A C 1
ATOM 563 O O . GLU A 1 70 ? -1.435 -0.638 9.936 1.00 98.62 70 GLU A O 1
ATOM 568 N N . ILE A 1 71 ? -2.786 0.479 11.336 1.00 98.81 71 ILE A N 1
ATOM 569 C CA . ILE A 1 71 ? -2.721 1.755 10.611 1.00 98.81 71 ILE A CA 1
ATOM 570 C C . ILE A 1 71 ? -1.268 2.229 10.504 1.00 98.81 71 ILE A C 1
ATOM 572 O O . ILE A 1 71 ? -0.827 2.587 9.409 1.00 98.81 71 ILE A O 1
ATOM 576 N N . ASN A 1 72 ? -0.500 2.174 11.595 1.00 98.69 72 ASN A N 1
ATOM 577 C CA . ASN A 1 72 ? 0.911 2.566 11.592 1.00 98.69 72 ASN A CA 1
ATOM 578 C C . ASN A 1 72 ? 1.751 1.690 10.646 1.00 98.69 72 ASN A C 1
ATOM 580 O O . ASN A 1 72 ? 2.548 2.208 9.857 1.00 98.69 72 ASN A O 1
ATOM 584 N N . ALA A 1 73 ? 1.551 0.370 10.669 1.00 98.75 73 ALA A N 1
ATOM 585 C CA . ALA A 1 73 ? 2.246 -0.555 9.777 1.00 98.75 73 ALA A CA 1
ATOM 586 C C . ALA A 1 73 ? 1.901 -0.294 8.300 1.00 98.75 73 ALA A C 1
ATOM 588 O O . ALA A 1 73 ? 2.786 -0.263 7.438 1.00 98.75 73 ALA A O 1
ATOM 589 N N . LEU A 1 74 ? 0.625 -0.042 7.997 1.00 98.81 74 LEU A N 1
ATOM 590 C CA . LEU A 1 74 ? 0.171 0.279 6.647 1.00 98.81 74 LEU A CA 1
ATOM 591 C C . LEU A 1 74 ? 0.709 1.633 6.161 1.00 98.81 74 LEU A C 1
ATOM 593 O O . LEU A 1 74 ? 1.129 1.742 5.007 1.00 98.81 74 LEU A O 1
ATOM 597 N N . GLN A 1 75 ? 0.767 2.652 7.022 1.00 98.75 75 GLN A N 1
ATOM 598 C CA . GLN A 1 75 ? 1.385 3.944 6.704 1.00 98.75 75 GLN A CA 1
ATOM 599 C C . GLN A 1 75 ? 2.889 3.810 6.430 1.00 98.75 75 GLN A C 1
ATOM 601 O O . GLN A 1 75 ? 3.401 4.403 5.472 1.00 98.75 75 GLN A O 1
ATOM 606 N N . ALA A 1 76 ? 3.601 2.995 7.214 1.00 98.69 76 ALA A N 1
ATOM 607 C CA . ALA A 1 76 ? 5.012 2.697 6.980 1.00 98.69 76 ALA A CA 1
ATOM 608 C C . ALA A 1 76 ? 5.220 1.987 5.630 1.00 98.69 76 ALA A C 1
ATOM 610 O O . ALA A 1 76 ? 6.076 2.402 4.840 1.00 98.69 76 ALA A O 1
ATOM 611 N N . ARG A 1 77 ? 4.383 0.986 5.311 1.00 98.56 77 ARG A N 1
ATOM 612 C CA . ARG A 1 77 ? 4.381 0.306 4.003 1.00 98.56 77 ARG A CA 1
ATOM 613 C C . ARG A 1 77 ? 4.120 1.286 2.860 1.00 98.56 77 ARG A C 1
ATOM 615 O O . ARG A 1 77 ? 4.869 1.292 1.887 1.00 98.56 77 ARG A O 1
ATOM 622 N N . TYR A 1 78 ? 3.102 2.138 2.976 1.00 98.69 78 TYR A N 1
ATOM 623 C CA . TYR A 1 78 ? 2.775 3.144 1.963 1.00 98.69 78 TYR A CA 1
ATOM 624 C C . TYR A 1 78 ? 3.947 4.106 1.722 1.00 98.69 78 TYR A C 1
ATOM 626 O O . TYR A 1 78 ? 4.325 4.367 0.580 1.00 98.69 78 TYR A O 1
ATOM 634 N N . SER A 1 79 ? 4.582 4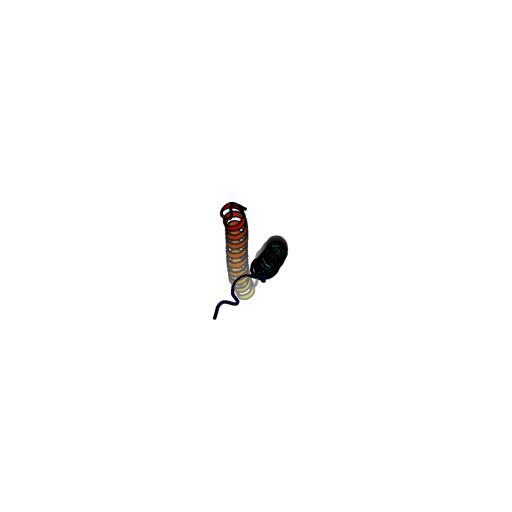.571 2.800 1.00 98.25 79 SER A N 1
ATOM 635 C CA . SER A 1 79 ? 5.734 5.476 2.739 1.00 98.25 79 SER A CA 1
ATOM 636 C C . SER A 1 79 ? 6.961 4.822 2.100 1.00 98.25 79 SER A C 1
ATOM 638 O O . SER A 1 79 ? 7.699 5.473 1.362 1.00 98.25 79 SER A O 1
ATOM 640 N N . TYR A 1 80 ? 7.195 3.534 2.361 1.00 98.19 80 TYR A N 1
ATOM 641 C CA . TYR A 1 80 ? 8.229 2.761 1.675 1.00 98.19 80 TYR A CA 1
ATOM 642 C C . TYR A 1 80 ? 7.948 2.648 0.171 1.00 98.19 80 TYR A C 1
ATOM 644 O O . TYR A 1 80 ? 8.806 3.006 -0.632 1.00 98.19 80 TYR A O 1
ATOM 652 N N . LEU A 1 81 ? 6.738 2.230 -0.212 1.00 98.06 81 LEU A N 1
ATOM 653 C CA . LEU A 1 81 ? 6.362 2.070 -1.619 1.00 98.06 81 LEU A CA 1
ATOM 654 C C . LEU A 1 81 ? 6.485 3.389 -2.395 1.00 98.06 81 LEU A C 1
ATOM 656 O O . LEU A 1 81 ? 7.017 3.404 -3.501 1.00 98.06 81 LEU A O 1
ATOM 660 N N . LEU A 1 82 ? 6.066 4.509 -1.796 1.00 97.25 82 LEU A N 1
ATOM 661 C CA . LEU A 1 82 ? 6.227 5.832 -2.401 1.00 97.25 82 LEU A CA 1
ATOM 662 C C . LEU A 1 82 ? 7.695 6.200 -2.633 1.00 97.25 82 LEU A C 1
ATOM 664 O O . LEU A 1 82 ? 8.014 6.775 -3.671 1.00 97.25 82 LEU A O 1
ATOM 668 N N . ARG A 1 83 ? 8.583 5.902 -1.677 1.00 96.88 83 ARG A N 1
ATOM 669 C CA . ARG A 1 83 ? 10.023 6.138 -1.847 1.00 96.88 83 ARG A CA 1
ATOM 670 C C . ARG A 1 83 ? 10.590 5.274 -2.968 1.00 96.88 83 ARG A C 1
ATOM 672 O O . ARG A 1 83 ? 11.249 5.817 -3.844 1.00 96.88 83 ARG A O 1
ATOM 679 N N . ARG A 1 84 ? 10.236 3.987 -3.014 1.00 95.31 84 ARG A N 1
ATOM 680 C CA . ARG A 1 84 ? 10.728 3.066 -4.045 1.00 95.31 84 ARG A CA 1
ATOM 681 C C . ARG A 1 84 ? 10.297 3.469 -5.458 1.00 95.31 84 ARG A C 1
ATOM 683 O O . ARG A 1 84 ? 11.106 3.421 -6.375 1.00 95.31 84 ARG A O 1
ATOM 690 N N . VAL A 1 85 ? 9.053 3.923 -5.638 1.00 94.25 85 VAL A N 1
ATOM 691 C CA . VAL A 1 85 ? 8.592 4.452 -6.937 1.00 94.25 85 VAL A CA 1
ATOM 692 C C . VAL A 1 85 ? 9.404 5.681 -7.352 1.00 94.25 85 VAL A C 1
ATOM 694 O O . VAL A 1 85 ? 9.806 5.780 -8.506 1.00 94.25 85 VAL A O 1
ATOM 697 N N . LYS A 1 86 ? 9.687 6.597 -6.416 1.00 92.44 86 LYS A N 1
ATOM 698 C CA . LYS A 1 86 ? 10.502 7.790 -6.696 1.00 92.44 86 LYS A CA 1
ATOM 699 C C . LYS A 1 86 ? 11.950 7.445 -7.042 1.00 92.44 86 LYS A C 1
ATOM 701 O O . LYS A 1 86 ? 12.518 8.087 -7.916 1.00 92.44 86 LYS A O 1
ATOM 706 N N . GLU A 1 87 ? 12.535 6.464 -6.361 1.00 91.81 87 GLU A N 1
ATOM 707 C CA . GLU A 1 87 ? 13.883 5.965 -6.656 1.00 91.81 87 GLU A CA 1
ATOM 708 C C . GLU A 1 87 ? 13.953 5.396 -8.074 1.00 91.81 87 GLU A C 1
ATOM 710 O O . GLU A 1 87 ? 14.812 5.818 -8.838 1.00 91.81 87 GLU A O 1
ATOM 715 N N . LEU A 1 88 ? 13.001 4.541 -8.467 1.00 88.31 88 LEU A N 1
ATOM 716 C CA . LEU A 1 88 ? 12.940 3.999 -9.829 1.00 88.31 88 LEU A CA 1
ATOM 717 C C . LEU A 1 88 ? 12.743 5.091 -10.889 1.00 88.31 88 LEU A C 1
ATOM 719 O O . LEU A 1 88 ? 13.411 5.072 -11.920 1.00 88.31 88 LEU A O 1
ATOM 723 N N . ASP A 1 89 ? 11.862 6.065 -10.638 1.00 84.25 89 ASP A N 1
ATOM 724 C CA . ASP A 1 89 ? 11.653 7.189 -11.559 1.00 84.25 89 ASP A CA 1
ATOM 725 C C . ASP A 1 89 ? 12.920 8.072 -11.675 1.00 84.25 89 ASP A C 1
ATOM 727 O O . ASP A 1 89 ? 13.207 8.601 -12.750 1.00 84.25 89 ASP A O 1
ATOM 731 N N . GLY A 1 90 ? 13.711 8.205 -10.602 1.00 79.69 90 GLY A N 1
ATOM 732 C CA . GLY A 1 90 ? 14.995 8.917 -10.603 1.00 79.69 90 GLY A CA 1
ATOM 733 C C . GLY A 1 90 ? 16.139 8.138 -11.267 1.00 79.69 90 GLY A C 1
ATOM 734 O O . GLY A 1 90 ? 16.913 8.713 -12.032 1.00 79.69 90 GLY A O 1
ATOM 735 N N . GLU A 1 91 ? 16.230 6.827 -11.037 1.00 72.12 91 GLU A N 1
ATOM 736 C CA . GLU A 1 91 ? 17.196 5.920 -11.680 1.00 72.12 91 GLU A CA 1
ATOM 737 C C . GLU A 1 91 ? 16.962 5.809 -13.195 1.00 72.12 91 GLU A C 1
ATOM 739 O O . GLU A 1 91 ? 17.923 5.707 -13.965 1.00 72.12 91 GLU A O 1
ATOM 744 N N . ALA A 1 92 ? 15.699 5.877 -13.627 1.00 62.53 92 ALA A N 1
ATOM 745 C CA . ALA A 1 92 ? 15.323 5.934 -15.037 1.00 62.53 92 ALA A CA 1
ATOM 746 C C . ALA A 1 92 ? 15.750 7.255 -15.705 1.00 62.53 92 ALA A C 1
ATOM 748 O O . ALA A 1 92 ? 16.123 7.258 -16.875 1.00 62.53 92 ALA A O 1
ATOM 749 N N . GLN A 1 93 ? 15.738 8.376 -14.973 1.00 59.75 93 GLN A N 1
ATOM 750 C CA . GLN A 1 93 ? 16.183 9.684 -15.481 1.00 59.75 93 GLN A CA 1
ATOM 751 C C . GLN A 1 93 ? 17.713 9.840 -15.494 1.00 59.75 93 GLN A C 1
ATOM 753 O O . GLN A 1 93 ? 18.246 10.582 -16.317 1.00 59.75 93 GLN A O 1
ATOM 758 N N . ALA A 1 94 ? 18.427 9.148 -14.600 1.00 59.78 94 ALA A N 1
ATOM 759 C CA . ALA A 1 94 ? 19.882 9.231 -14.460 1.00 59.78 94 ALA A CA 1
ATOM 760 C C . ALA A 1 94 ? 20.674 8.347 -15.445 1.00 59.78 94 ALA A C 1
ATOM 762 O O . ALA A 1 94 ? 21.902 8.424 -15.472 1.00 59.78 94 ALA A O 1
ATOM 763 N N . GLN A 1 95 ? 20.005 7.518 -16.251 1.00 45.50 95 GLN A N 1
ATOM 764 C CA . GLN A 1 95 ? 20.628 6.734 -17.320 1.00 45.50 95 GLN A CA 1
ATOM 765 C C . GLN A 1 95 ? 20.465 7.455 -18.672 1.00 45.50 95 GLN A C 1
ATOM 767 O O . GLN A 1 95 ? 19.447 7.262 -19.340 1.00 45.50 95 GLN A O 1
ATOM 772 N N . PRO A 1 96 ? 21.433 8.286 -19.116 1.00 46.12 96 PRO A N 1
ATOM 773 C CA . PRO A 1 96 ? 21.495 8.690 -20.514 1.00 46.12 96 PRO A CA 1
ATOM 774 C C . PRO A 1 96 ? 21.822 7.463 -21.379 1.00 46.12 96 PRO A C 1
ATOM 776 O O . PRO A 1 96 ? 22.611 6.604 -20.981 1.00 46.12 96 PRO A O 1
ATOM 779 N N . GLY A 1 97 ? 21.125 7.376 -22.516 1.00 49.69 97 GLY A N 1
ATOM 780 C CA . GLY A 1 97 ? 21.055 6.211 -23.403 1.00 49.69 97 GLY A CA 1
ATOM 781 C C . GLY A 1 97 ? 22.351 5.767 -24.057 1.00 49.69 97 GLY A C 1
ATOM 782 O O . GLY A 1 97 ? 23.284 6.587 -24.192 1.00 49.69 97 GLY A O 1
#

Sequence (97 aa):
MRWETKNK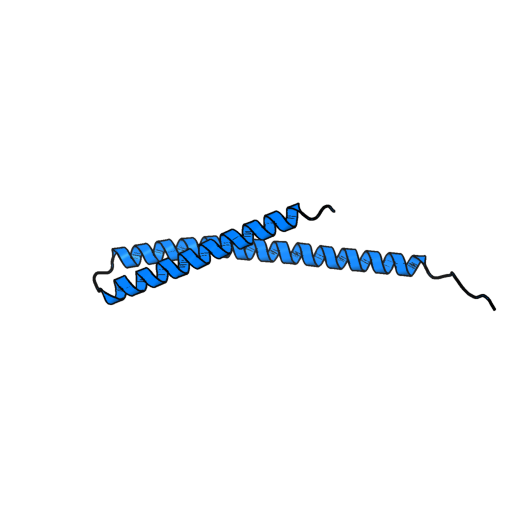GGAVMAEEARVFFLRKRRERAEDTERRALLEGLGQTRSLIAQAYAGFNAAKDPDLIESYVFEINALQARYSYLLRRVKELDGEAQAQPG

Secondary structure (DSSP, 8-state):
-----SSHHHHHHHHHHHHHHHHHHHHHHHHHHHHHHHHHHHHHHHHHHHHHHHHHH--SHHHHHHHHHHHHHHHHHHHHHHHHHHHHHHHHHS---

Radius of gyration: 24.96 Å; Cα contacts (8 Å, |Δi|>4): 33; chains: 1; bounding box: 71×27×63 Å

InterPro domains:
  IPR019644 Protein of unknown function DUF2508 [PF10704] (20-87)

Organism: NCBI:txid411475

pLDDT: mean 86.05, std 16.21, range [41.34, 98.81]

Mean predicted aligned error: 9.16 Å

Nearest PDB structures (foldseek):
  4ilo-assembly1_A  TM=8.603E-01  e=4.513E-01  Chlamydia trachomatis L2/434/Bu
  3na7-assembly1_A  TM=7.627E-01  e=3.957E-01  Helicobacter pylori NCTC 11638
  7vzr-assembly1_A  TM=6.559E-01  e=8.156E-01  Chloracidobacterium thermophilum B
  4afl-assembly2_F  TM=4.563E-01  e=1.574E+00  Homo sapiens

Solvent-accessible surface area (backbone atoms only — not comparable to full-atom values): 5476 Å² total; per-residue (Å²): 142,88,90,80,87,89,64,66,67,67,52,50,57,53,50,52,52,50,53,51,54,52,51,56,51,47,55,51,50,52,54,52,52,52,51,53,43,54,49,49,43,56,51,37,54,53,50,42,54,49,39,52,53,51,40,72,71,49,83,50,68,68,59,38,51,50,31,53,54,50,44,52,53,39,51,51,51,42,55,50,43,54,49,52,52,51,50,52,58,49,57,62,68,71,54,79,131

Foldseek 3Di:
DDDDDDPPVVVVVVVVVVVVVVVVVVVVVLVVLLVVLVVQLVVLVVQLVVLVVQLVPDPDPVSVVVSVVVNVVSVVSNVVSVVVNVVSVVVVVPDDD